Protein AF-A0A0H5D084-F1 (afdb_monomer)

Solvent-accessible surface area (backbone atoms only — not comparable to full-atom values): 7497 Å² total; per-residue (Å²): 103,51,79,48,79,57,91,57,29,40,35,40,29,53,76,90,44,95,58,78,42,80,43,45,32,54,46,39,65,46,41,45,52,40,86,90,77,17,35,34,39,40,34,30,62,87,69,52,74,47,77,44,84,36,60,82,88,35,58,63,60,23,48,53,49,34,53,44,21,56,71,16,57,73,48,74,48,79,46,80,49,89,98,45,36,40,37,40,38,34,15,35,39,61,101,50,91,50,72,46,77,45,78,39,65,32,93,90,57,53,84,85,40,66,70,55,42,53,54,50,53,51,51,53,50,50,52,28,57,77,70,74,99

Mean predicted aligned error: 4.24 Å

Secondary structure (DSSP, 8-state):
-EEEE-SSEEEEE-SS--S-EEEEGGGEEEEEEETTTTEEEEEETTS-EEEEE--SS-HHHHHHHHHHHHHTEEEEEEEEETTEEEEEEEEEPTTSS-EEEEEEE-TT--TT-HHHHHHHHHHHHHHHHHHT-

Sequence (133 aa):
MGLIATIRALYHRDTESALWERTGWEELEHARWSPQTGVLTLRHLSGRVVTRSLPPPGAGVAAIARDRAAAALVATVRVPIGTGAARIAVRRAPESDRLVWMVCLSPDLRAADPAVRALVDEAIRAIRVDLGI

Radius of gyration: 16.82 Å; Cα contacts (8 Å, |Δi|>4): 237; chains: 1; bounding box: 40×32×46 Å

Nearest PDB structures (foldseek):
  6qlz-assembly2_B  TM=6.202E-01  e=1.456E+00  Homo sapiens
  6qlz-assembly3_C  TM=5.422E-01  e=7.469E-01  Homo sapiens
  2r5v-assembly1_A  TM=3.866E-01  e=1.759E-01  Amycolatopsis orientalis
  3zgj-assembly2_B  TM=3.825E-01  e=1.489E-01  Streptomyces coelicolor A3(2)
  3zgj-assembly1_A  TM=3.905E-01  e=1.627E+00  Streptomyces coelicolor A3(2)

pLDDT: mean 92.44, std 5.02, range [72.81, 97.69]

Foldseek 3Di:
DDWDDDLFFIWDDAPVDPDIDTDGLQQFPAWDADQVQQKIWTQGPQRDIDIHRHHPPPVVVRVSSHVSNVVQWDDWDWADDPPWIKIWTWGAHRPDNDIDIDIDTDPPDDPPDPVVVVSVVVVVVVVCVVVVD

Structure (mmCIF, N/CA/C/O backbone):
data_AF-A0A0H5D084-F1
#
_entry.id   AF-A0A0H5D084-F1
#
loop_
_atom_site.group_PDB
_atom_site.id
_atom_site.type_symbol
_atom_site.label_atom_id
_atom_site.label_alt_id
_atom_site.label_comp_id
_atom_site.label_asym_id
_atom_site.label_entity_id
_atom_site.label_seq_id
_atom_site.pdbx_PDB_ins_code
_atom_site.Cartn_x
_atom_site.Cartn_y
_atom_site.Cartn_z
_atom_site.occupancy
_atom_site.B_iso_or_equiv
_atom_site.auth_seq_id
_atom_site.auth_comp_id
_atom_site.auth_asym_id
_atom_si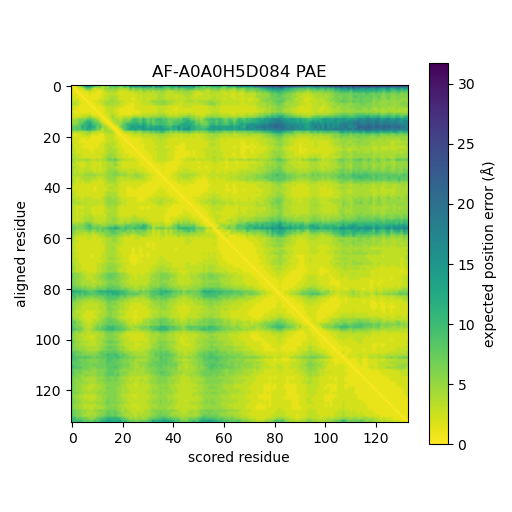te.auth_atom_id
_atom_site.pdbx_PDB_model_num
ATOM 1 N N . MET A 1 1 ? 20.870 5.540 -15.450 1.00 74.50 1 MET A N 1
ATOM 2 C CA . MET A 1 1 ? 19.843 4.988 -14.538 1.00 74.50 1 MET A CA 1
ATOM 3 C C . MET A 1 1 ? 19.982 3.466 -14.468 1.00 74.50 1 MET A C 1
ATOM 5 O O . MET A 1 1 ? 20.542 2.874 -15.383 1.00 74.50 1 MET A O 1
ATOM 9 N N . GLY A 1 2 ? 19.518 2.819 -13.400 1.00 83.44 2 GLY A N 1
ATOM 10 C CA . GLY A 1 2 ? 19.351 1.364 -13.333 1.00 83.44 2 GLY A CA 1
ATOM 11 C C . GLY A 1 2 ? 18.072 1.009 -12.579 1.00 83.44 2 GLY A C 1
ATOM 12 O O . GLY A 1 2 ? 17.754 1.658 -11.585 1.00 83.44 2 GLY A O 1
ATOM 13 N N . LEU A 1 3 ? 17.349 0.006 -13.073 1.00 90.31 3 LEU A N 1
ATOM 14 C CA . LEU A 1 3 ? 16.132 -0.539 -12.476 1.00 90.31 3 LEU A CA 1
ATOM 15 C C . LEU A 1 3 ? 16.224 -2.061 -12.503 1.00 90.31 3 LEU A C 1
ATOM 17 O O . LEU A 1 3 ? 16.484 -2.641 -13.554 1.00 90.31 3 LEU A O 1
ATOM 21 N N . ILE A 1 4 ? 16.025 -2.693 -11.352 1.00 92.06 4 ILE A N 1
ATOM 22 C CA . ILE A 1 4 ? 16.063 -4.147 -11.204 1.00 92.06 4 ILE A CA 1
ATOM 23 C C . ILE A 1 4 ? 14.864 -4.547 -10.349 1.00 92.06 4 ILE A C 1
ATOM 25 O O . ILE A 1 4 ? 14.822 -4.259 -9.154 1.00 92.06 4 ILE A O 1
ATOM 29 N N . ALA A 1 5 ? 13.879 -5.198 -10.964 1.00 92.00 5 ALA A N 1
ATOM 30 C CA . ALA A 1 5 ? 12.770 -5.806 -10.242 1.00 92.00 5 ALA A CA 1
ATOM 31 C C . ALA A 1 5 ? 13.143 -7.244 -9.873 1.00 92.00 5 ALA A C 1
ATOM 33 O O . ALA A 1 5 ? 13.506 -8.037 -10.740 1.00 92.00 5 ALA A O 1
ATOM 34 N N . THR A 1 6 ? 13.050 -7.584 -8.593 1.00 93.12 6 THR A N 1
ATOM 35 C CA . THR A 1 6 ? 13.272 -8.945 -8.097 1.00 93.12 6 THR A CA 1
ATOM 36 C C . THR A 1 6 ? 11.988 -9.504 -7.500 1.00 93.12 6 THR A C 1
ATOM 38 O O . THR A 1 6 ? 10.962 -8.832 -7.413 1.00 93.12 6 THR A O 1
ATOM 41 N N . ILE A 1 7 ? 12.028 -10.740 -7.016 1.00 89.38 7 ILE A N 1
ATOM 42 C CA . ILE A 1 7 ? 10.920 -11.277 -6.221 1.00 89.38 7 ILE A CA 1
ATOM 43 C C . ILE A 1 7 ? 10.735 -10.527 -4.886 1.00 89.38 7 ILE A C 1
ATOM 45 O O . ILE A 1 7 ? 9.633 -10.543 -4.348 1.00 89.38 7 ILE A O 1
ATOM 49 N N . ARG A 1 8 ? 11.761 -9.804 -4.401 1.00 91.62 8 ARG A N 1
ATOM 50 C CA . ARG A 1 8 ? 11.766 -9.100 -3.104 1.00 91.62 8 ARG A CA 1
ATOM 51 C C . ARG A 1 8 ? 11.449 -7.615 -3.173 1.00 91.62 8 ARG A C 1
ATOM 53 O O . ARG A 1 8 ? 10.920 -7.064 -2.216 1.00 91.62 8 ARG A O 1
ATOM 60 N N . ALA A 1 9 ? 11.899 -6.931 -4.215 1.00 95.50 9 ALA A N 1
ATOM 61 C CA . ALA A 1 9 ? 11.834 -5.476 -4.263 1.00 95.50 9 ALA A CA 1
ATOM 62 C C . ALA A 1 9 ? 12.116 -4.935 -5.662 1.00 95.50 9 ALA A C 1
ATOM 64 O O . ALA A 1 9 ? 12.692 -5.621 -6.513 1.00 95.50 9 ALA A O 1
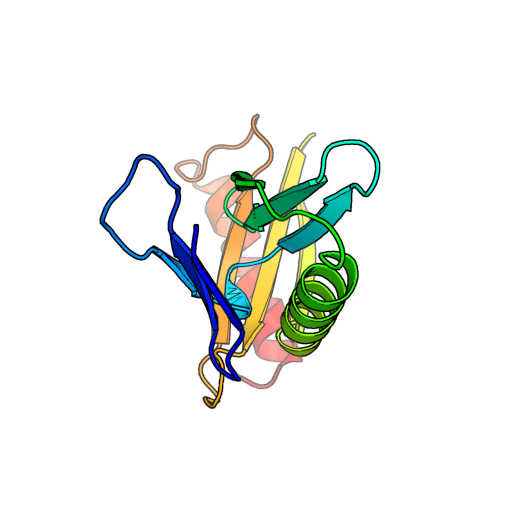ATOM 65 N N . LEU A 1 10 ? 11.787 -3.659 -5.848 1.00 94.94 10 LEU A N 1
ATOM 66 C CA . LEU A 1 10 ? 12.337 -2.843 -6.916 1.00 94.94 10 LEU A CA 1
ATOM 67 C C . LEU A 1 10 ? 13.581 -2.124 -6.405 1.00 94.94 10 LEU A C 1
ATOM 69 O O . LEU A 1 10 ? 13.500 -1.301 -5.494 1.00 94.94 10 LEU A O 1
ATOM 73 N N . TYR A 1 11 ? 14.719 -2.400 -7.026 1.00 94.44 11 TYR A N 1
ATOM 74 C CA . TYR A 1 11 ? 15.931 -1.618 -6.843 1.00 94.44 11 TYR A CA 1
ATOM 75 C C . TYR A 1 11 ? 16.007 -0.574 -7.941 1.00 94.44 11 TYR A C 1
ATOM 77 O O . TYR A 1 11 ? 15.872 -0.890 -9.125 1.00 94.44 11 TYR A O 1
ATOM 85 N N . HIS A 1 12 ? 16.219 0.674 -7.552 1.00 91.81 12 HIS A N 1
ATOM 86 C CA . HIS A 1 12 ? 16.290 1.784 -8.482 1.00 91.81 12 HIS A CA 1
ATOM 87 C C . HIS A 1 12 ? 17.389 2.755 -8.082 1.00 91.81 12 HIS A C 1
ATOM 89 O O . HIS A 1 12 ? 17.557 3.080 -6.909 1.00 91.81 12 HIS A O 1
ATOM 95 N N . ARG A 1 13 ? 18.107 3.265 -9.075 1.00 89.44 13 ARG A N 1
ATOM 96 C CA . ARG A 1 13 ? 19.069 4.356 -8.907 1.00 89.44 13 ARG A CA 1
ATOM 97 C C . ARG A 1 13 ? 18.732 5.479 -9.867 1.00 89.44 13 ARG A C 1
ATOM 99 O O . ARG A 1 13 ? 18.336 5.213 -11.006 1.00 89.44 13 ARG A O 1
ATOM 106 N N . ASP A 1 14 ? 18.902 6.708 -9.409 1.00 81.06 14 ASP A N 1
ATOM 107 C CA . ASP A 1 14 ? 18.825 7.869 -10.287 1.00 81.06 14 ASP A CA 1
ATOM 108 C C . ASP A 1 14 ? 20.081 7.964 -11.179 1.00 81.06 14 ASP A C 1
ATOM 110 O O . ASP A 1 14 ? 21.025 7.187 -11.035 1.00 81.06 14 ASP A O 1
ATOM 114 N N . THR A 1 15 ? 20.089 8.868 -12.152 1.00 72.81 15 THR A N 1
ATOM 115 C CA . THR A 1 15 ? 21.294 9.241 -12.905 1.00 72.81 15 THR A CA 1
ATOM 116 C C . THR A 1 15 ? 22.232 10.130 -12.102 1.00 72.81 15 THR A C 1
ATOM 118 O O . THR A 1 15 ? 23.439 10.031 -12.291 1.00 72.81 15 THR A O 1
ATOM 121 N N . GLU A 1 16 ? 21.694 10.959 -11.207 1.00 75.06 16 GLU A N 1
ATOM 122 C CA . GLU A 1 16 ? 22.477 11.911 -10.404 1.00 75.06 16 GLU A CA 1
ATOM 123 C C . GLU A 1 16 ? 22.997 11.296 -9.096 1.00 75.06 16 GLU A C 1
ATOM 125 O O . GLU A 1 16 ? 24.029 11.707 -8.573 1.00 75.06 16 GLU A O 1
ATOM 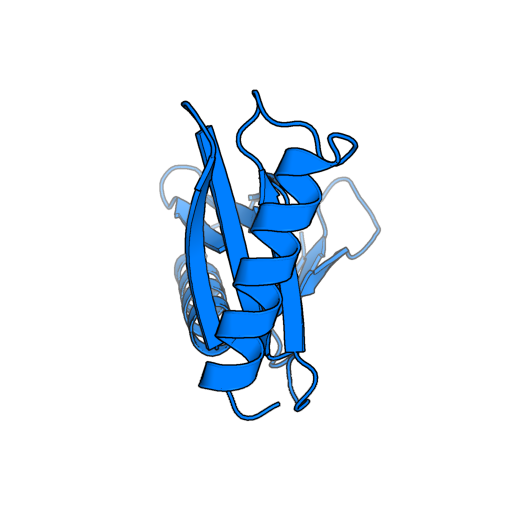130 N N . SER A 1 17 ? 22.311 10.270 -8.584 1.00 74.12 17 SER A N 1
ATOM 131 C CA . SER A 1 17 ? 22.715 9.544 -7.381 1.00 74.12 17 SER A CA 1
ATOM 132 C C . SER A 1 17 ? 23.483 8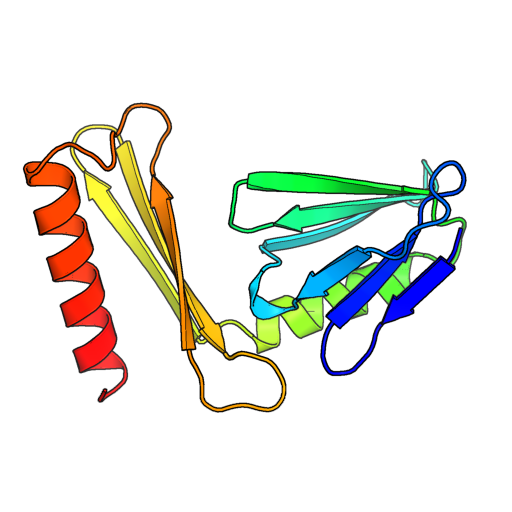.275 -7.740 1.00 74.12 17 SER A C 1
ATOM 134 O O . SER A 1 17 ? 22.984 7.411 -8.463 1.00 74.12 17 SER A O 1
ATOM 136 N N . ALA A 1 18 ? 24.678 8.115 -7.169 1.00 75.75 18 ALA A N 1
ATOM 137 C CA . ALA A 1 18 ? 25.446 6.875 -7.273 1.00 75.75 18 ALA A CA 1
ATOM 138 C C . ALA A 1 18 ? 24.865 5.730 -6.416 1.00 75.75 18 ALA A C 1
ATOM 140 O O . ALA A 1 18 ? 25.293 4.582 -6.554 1.00 75.75 18 ALA A O 1
ATOM 141 N N . LEU A 1 19 ? 23.902 6.019 -5.532 1.00 87.00 19 LEU A N 1
ATOM 142 C CA . LEU A 1 19 ? 23.364 5.053 -4.578 1.00 87.00 19 LEU A CA 1
ATOM 143 C C . LEU A 1 19 ? 22.122 4.345 -5.123 1.00 87.00 19 LEU A C 1
ATOM 145 O O . LEU A 1 19 ? 21.209 4.958 -5.679 1.00 87.00 19 LEU A O 1
ATOM 149 N N . TRP A 1 20 ? 22.082 3.029 -4.916 1.00 91.44 20 TRP A N 1
ATOM 150 C CA . TRP A 1 20 ? 20.884 2.229 -5.137 1.00 91.44 20 TRP A CA 1
ATOM 151 C C . TRP A 1 20 ? 19.918 2.389 -3.971 1.00 91.44 20 TRP A C 1
ATOM 153 O O . TRP A 1 20 ? 20.298 2.265 -2.809 1.00 91.44 20 TRP A O 1
ATOM 163 N N . GLU A 1 21 ? 18.650 2.586 -4.296 1.00 93.44 21 GLU A N 1
ATOM 164 C CA . GLU A 1 21 ? 17.555 2.571 -3.340 1.00 93.44 21 GLU A CA 1
ATOM 165 C C . GLU A 1 21 ? 16.700 1.321 -3.535 1.00 93.44 21 GLU A C 1
ATOM 167 O O . GLU A 1 21 ? 16.538 0.820 -4.652 1.00 93.44 21 GLU A O 1
ATOM 172 N N . ARG A 1 22 ? 16.138 0.829 -2.429 1.00 94.00 22 ARG A N 1
ATOM 173 C CA . ARG A 1 22 ? 15.210 -0.300 -2.400 1.00 94.00 22 ARG A CA 1
ATOM 174 C C . ARG A 1 22 ? 13.803 0.218 -2.123 1.00 94.00 22 ARG A C 1
ATOM 176 O O . ARG A 1 22 ? 13.601 0.935 -1.150 1.00 94.00 22 ARG A O 1
ATOM 183 N N . THR A 1 23 ? 12.848 -0.231 -2.927 1.00 95.12 23 THR A N 1
ATOM 184 C CA . THR A 1 23 ? 11.415 -0.145 -2.636 1.00 95.12 23 THR A CA 1
ATOM 185 C C . THR A 1 23 ? 10.868 -1.556 -2.467 1.00 95.12 23 THR A C 1
ATOM 187 O O . THR A 1 23 ? 10.833 -2.328 -3.430 1.00 95.12 23 THR A O 1
ATOM 190 N N . GLY A 1 24 ? 10.480 -1.911 -1.241 1.00 95.00 24 GLY A N 1
ATOM 191 C CA . GLY A 1 24 ? 9.812 -3.182 -0.961 1.00 95.00 24 GLY A CA 1
ATOM 192 C C . GLY A 1 24 ? 8.424 -3.236 -1.601 1.00 95.00 24 GLY A C 1
ATOM 193 O O . GLY A 1 24 ? 7.732 -2.221 -1.694 1.00 95.00 24 GLY A O 1
ATOM 194 N N . TRP A 1 25 ? 7.988 -4.418 -2.036 1.00 95.25 25 TRP A N 1
ATOM 195 C CA . TRP A 1 25 ? 6.633 -4.598 -2.576 1.00 95.25 25 TRP A CA 1
ATOM 196 C C . TRP A 1 25 ? 5.553 -4.320 -1.524 1.00 95.25 25 TRP A C 1
ATOM 198 O O . TRP A 1 25 ? 4.497 -3.778 -1.835 1.00 95.25 25 TRP A O 1
ATOM 208 N N . GLU A 1 26 ? 5.870 -4.624 -0.270 1.00 94.75 26 GLU A N 1
ATOM 209 C CA . GLU A 1 26 ? 5.098 -4.362 0.938 1.00 94.75 26 GLU A CA 1
ATOM 210 C C . GLU A 1 26 ? 4.989 -2.870 1.297 1.00 94.75 26 GLU A C 1
ATOM 212 O O . GLU A 1 26 ? 4.111 -2.479 2.060 1.00 94.75 26 GLU A O 1
ATOM 217 N N . GLU A 1 27 ? 5.856 -2.022 0.743 1.00 94.88 27 GLU A N 1
ATOM 218 C CA . GLU A 1 27 ? 5.885 -0.577 1.003 1.00 94.88 27 GLU A CA 1
ATOM 219 C C . GLU A 1 27 ? 5.139 0.218 -0.074 1.00 94.88 27 GLU A C 1
ATOM 221 O O . GLU A 1 27 ? 4.797 1.387 0.129 1.00 94.88 27 GLU A O 1
ATOM 226 N N . LEU A 1 28 ? 4.913 -0.401 -1.234 1.00 94.56 28 LEU A N 1
ATOM 227 C CA . LEU A 1 28 ? 4.397 0.247 -2.426 1.00 94.56 28 LEU A CA 1
ATOM 228 C C . LEU A 1 28 ? 2.863 0.257 -2.420 1.00 94.56 28 LEU A C 1
ATOM 230 O O . LEU A 1 28 ? 2.202 -0.772 -2.294 1.00 94.56 28 LEU A O 1
ATOM 234 N N . GLU A 1 29 ? 2.281 1.439 -2.590 1.00 91.75 29 GLU A N 1
ATOM 235 C CA . GLU A 1 29 ? 0.842 1.602 -2.776 1.00 91.75 29 GLU A CA 1
ATOM 236 C C . GLU A 1 29 ? 0.462 1.405 -4.246 1.00 91.75 29 GLU A C 1
ATOM 238 O O . GLU A 1 29 ? -0.481 0.680 -4.559 1.00 91.75 29 GLU A O 1
ATOM 243 N N . HIS A 1 30 ? 1.196 2.052 -5.156 1.00 91.00 30 HIS A N 1
ATOM 244 C CA . HIS A 1 30 ? 0.957 1.948 -6.591 1.00 91.00 30 HIS A CA 1
ATOM 245 C C . HIS A 1 30 ? 2.199 2.323 -7.408 1.00 91.00 30 HIS A C 1
ATOM 247 O O . HIS A 1 30 ? 3.014 3.141 -6.980 1.00 91.00 30 HIS A O 1
ATOM 253 N N . ALA A 1 31 ? 2.302 1.780 -8.624 1.00 94.62 31 ALA A N 1
ATOM 254 C CA . ALA A 1 31 ? 3.303 2.162 -9.615 1.00 94.62 31 ALA A CA 1
ATOM 255 C C . ALA A 1 31 ? 2.645 2.526 -10.947 1.00 94.62 31 ALA A C 1
ATOM 257 O O . ALA A 1 31 ? 1.792 1.798 -11.450 1.00 94.62 31 ALA A O 1
ATOM 258 N N . ARG A 1 32 ? 3.083 3.628 -11.552 1.00 94.75 32 ARG A N 1
ATOM 259 C CA . ARG A 1 32 ? 2.596 4.091 -12.853 1.00 94.75 32 ARG A CA 1
ATOM 260 C C . ARG A 1 32 ? 3.767 4.477 -13.734 1.00 94.75 32 ARG A C 1
ATOM 262 O O . ARG A 1 32 ? 4.673 5.153 -13.273 1.00 94.75 32 ARG A O 1
ATOM 269 N N . TRP A 1 33 ? 3.719 4.107 -15.006 1.00 95.56 33 TRP A N 1
ATOM 270 C CA . TRP A 1 33 ? 4.654 4.608 -16.006 1.00 95.56 33 TRP A CA 1
ATOM 271 C C . TRP A 1 33 ? 3.908 5.415 -17.067 1.00 95.56 33 TRP A C 1
ATOM 273 O O . TRP A 1 33 ? 2.822 5.013 -17.491 1.00 95.56 33 TRP A O 1
ATOM 283 N N . SER A 1 34 ? 4.464 6.558 -17.468 1.00 94.19 34 SER A N 1
ATOM 284 C CA . SER A 1 34 ? 3.922 7.382 -18.551 1.00 94.19 34 SER A CA 1
ATOM 285 C C . SER A 1 34 ? 4.761 7.207 -19.819 1.00 94.19 34 SER A C 1
ATOM 287 O O . SER A 1 34 ? 5.946 7.539 -19.797 1.00 94.19 34 SER A O 1
ATOM 289 N N . PRO A 1 35 ? 4.164 6.751 -20.936 1.00 91.19 35 PRO A N 1
ATOM 290 C CA . PRO A 1 35 ? 4.866 6.692 -22.215 1.00 91.19 35 PRO A CA 1
ATOM 291 C C . PRO A 1 35 ? 5.222 8.072 -22.766 1.00 91.19 35 PRO A C 1
ATOM 293 O O . PRO A 1 35 ? 6.224 8.198 -23.457 1.00 91.19 35 PRO A O 1
ATOM 296 N N . GLN A 1 36 ? 4.429 9.100 -22.450 1.00 91.75 36 GLN A N 1
ATOM 297 C CA . GLN A 1 36 ? 4.647 10.463 -22.935 1.00 91.75 36 GLN A CA 1
ATOM 298 C C . GLN A 1 36 ? 5.898 11.095 -22.325 1.00 91.75 36 GLN A C 1
ATOM 300 O O . GLN A 1 36 ? 6.638 11.780 -23.019 1.00 91.75 36 GLN A O 1
ATOM 305 N N . THR A 1 37 ? 6.127 10.877 -21.028 1.00 91.56 37 THR A N 1
ATOM 306 C CA . THR A 1 37 ? 7.264 11.476 -20.315 1.00 91.56 37 THR A CA 1
ATOM 307 C C . THR A 1 37 ? 8.420 10.507 -20.105 1.00 91.56 37 THR A C 1
ATOM 309 O O . THR A 1 37 ? 9.502 10.933 -19.716 1.00 91.56 37 THR A O 1
ATOM 312 N N . GLY A 1 38 ? 8.208 9.204 -20.318 1.00 91.56 38 GLY A N 1
ATOM 313 C CA . GLY A 1 38 ? 9.187 8.179 -19.968 1.00 91.56 38 GLY A CA 1
ATOM 314 C C . GLY A 1 38 ? 9.469 8.145 -18.466 1.00 91.56 38 GLY A C 1
ATOM 315 O O . GLY A 1 38 ? 10.591 7.869 -18.065 1.00 91.56 38 GLY A O 1
ATOM 316 N N . VAL A 1 39 ? 8.492 8.462 -17.610 1.00 93.19 39 VAL A N 1
ATOM 317 C CA . VAL A 1 39 ? 8.684 8.506 -16.150 1.00 93.19 39 VAL A CA 1
ATOM 318 C C . VAL A 1 39 ? 7.918 7.380 -15.471 1.00 93.19 39 VAL A C 1
ATOM 320 O O . VAL A 1 39 ? 6.713 7.224 -15.666 1.00 93.19 39 VAL A O 1
ATOM 323 N N . LEU A 1 40 ? 8.625 6.618 -14.635 1.00 94.31 40 LEU A N 1
ATOM 324 C CA . LEU A 1 40 ? 8.066 5.703 -13.647 1.00 94.31 40 LEU A CA 1
ATOM 325 C C . LEU A 1 40 ? 7.842 6.456 -12.331 1.00 94.31 40 LEU A C 1
ATOM 327 O O . LEU A 1 40 ? 8.778 7.006 -11.759 1.00 94.31 40 LEU A O 1
ATOM 331 N N . THR A 1 41 ? 6.617 6.442 -11.830 1.00 95.69 41 THR A N 1
ATOM 332 C CA . THR A 1 41 ? 6.218 6.974 -10.529 1.00 95.69 41 THR A CA 1
ATOM 333 C C . THR A 1 41 ? 5.872 5.820 -9.598 1.00 95.69 41 THR A C 1
ATOM 335 O O . THR A 1 41 ? 4.998 5.010 -9.906 1.00 95.69 41 THR A O 1
ATOM 338 N N . LEU A 1 42 ? 6.535 5.770 -8.449 1.00 95.56 42 LEU A N 1
ATOM 339 C CA . LEU A 1 42 ? 6.290 4.840 -7.355 1.00 95.56 42 LEU A CA 1
ATOM 340 C C . LEU A 1 42 ? 5.696 5.634 -6.193 1.00 95.56 42 LEU A C 1
ATOM 342 O O . LEU A 1 42 ? 6.327 6.563 -5.689 1.00 95.56 42 LEU A O 1
ATOM 346 N N . ARG A 1 43 ? 4.479 5.293 -5.772 1.00 95.31 43 ARG A N 1
ATOM 347 C CA . ARG A 1 43 ? 3.850 5.877 -4.586 1.00 95.31 43 ARG A CA 1
ATOM 348 C C . ARG A 1 43 ? 3.913 4.867 -3.456 1.00 95.31 43 ARG A C 1
ATOM 350 O O . ARG A 1 43 ? 3.373 3.773 -3.592 1.00 95.31 43 ARG A O 1
ATOM 357 N N . HIS A 1 44 ? 4.574 5.225 -2.365 1.00 93.94 44 HIS A N 1
ATOM 358 C CA . HIS A 1 44 ? 4.650 4.410 -1.161 1.00 93.94 44 HIS A CA 1
ATOM 359 C C . HIS A 1 44 ? 3.420 4.639 -0.287 1.00 93.94 44 HIS A C 1
ATOM 361 O O . HIS A 1 44 ? 2.847 5.728 -0.269 1.00 93.94 44 HIS A O 1
ATOM 367 N N . LEU A 1 45 ? 3.080 3.637 0.515 1.00 90.44 45 LEU A N 1
ATOM 368 C CA . LEU A 1 45 ? 2.012 3.719 1.509 1.00 90.44 45 LEU A CA 1
ATOM 369 C C . LEU A 1 45 ? 2.273 4.821 2.557 1.00 90.44 45 LEU A C 1
ATOM 371 O O . LEU A 1 45 ? 1.331 5.404 3.082 1.00 90.44 45 LEU A O 1
ATOM 375 N N . SER A 1 46 ? 3.537 5.182 2.803 1.00 87.12 46 SER A N 1
ATOM 376 C CA . SER A 1 46 ? 3.911 6.303 3.679 1.00 87.12 46 SER A CA 1
ATOM 377 C C . SER A 1 46 ? 3.569 7.684 3.106 1.00 87.12 46 SER A C 1
ATOM 379 O O . SER A 1 46 ? 3.778 8.693 3.772 1.00 87.12 46 SER A O 1
ATOM 381 N N . GLY A 1 47 ? 3.092 7.752 1.859 1.00 88.25 47 GLY A N 1
ATOM 382 C CA . GLY A 1 47 ? 2.874 8.992 1.117 1.00 88.25 47 GLY A CA 1
ATOM 383 C C . GLY A 1 47 ? 4.108 9.478 0.353 1.00 88.25 47 GLY A C 1
ATOM 384 O O . GLY A 1 47 ? 3.994 10.388 -0.466 1.00 88.25 47 GLY A O 1
ATOM 385 N N . ARG A 1 48 ? 5.282 8.858 0.554 1.00 91.56 48 ARG A N 1
ATOM 386 C CA . ARG A 1 48 ? 6.486 9.159 -0.232 1.00 91.56 48 ARG A CA 1
ATOM 387 C C . ARG A 1 48 ? 6.242 8.844 -1.710 1.00 91.56 48 ARG A C 1
ATOM 389 O O . ARG A 1 48 ? 5.786 7.754 -2.051 1.00 91.56 48 ARG A O 1
ATOM 396 N N . VAL A 1 49 ? 6.607 9.774 -2.588 1.00 94.12 49 VAL A N 1
ATOM 397 C CA . VAL A 1 49 ? 6.574 9.582 -4.043 1.00 94.12 49 VAL A CA 1
ATOM 398 C C . VAL A 1 49 ? 7.998 9.581 -4.579 1.00 94.12 49 VAL A C 1
ATOM 400 O O . VAL A 1 49 ? 8.790 10.463 -4.258 1.00 94.12 49 VAL A O 1
ATOM 403 N N . VAL A 1 50 ? 8.317 8.584 -5.397 1.00 93.19 50 VAL A N 1
ATOM 404 C CA . VAL A 1 50 ? 9.611 8.439 -6.063 1.00 93.19 50 VAL A CA 1
ATOM 405 C C . VAL A 1 50 ? 9.383 8.415 -7.569 1.00 93.19 50 VAL A C 1
ATOM 407 O O . VAL A 1 50 ? 8.579 7.632 -8.069 1.00 93.19 50 VAL A O 1
ATOM 410 N N . THR A 1 51 ? 10.094 9.263 -8.308 1.00 92.69 51 THR A N 1
ATOM 411 C CA . THR A 1 51 ? 10.023 9.326 -9.774 1.00 92.69 51 THR A CA 1
ATOM 412 C C . THR A 1 51 ? 11.357 8.953 -10.400 1.00 92.69 51 THR A C 1
ATOM 414 O O . THR A 1 51 ? 12.401 9.429 -9.960 1.00 92.69 51 THR A O 1
ATOM 417 N N . ARG A 1 52 ? 11.348 8.105 -11.428 1.00 91.56 52 ARG A N 1
ATOM 418 C CA . ARG A 1 52 ? 12.554 7.649 -12.133 1.00 91.56 52 ARG A CA 1
ATOM 419 C C . ARG A 1 52 ? 12.349 7.736 -13.642 1.00 91.56 52 ARG A C 1
ATOM 421 O O . ARG A 1 52 ? 11.308 7.318 -14.143 1.00 91.56 52 ARG A O 1
ATOM 428 N N . SER A 1 53 ? 13.336 8.281 -14.351 1.00 89.62 53 SER A N 1
ATOM 429 C CA . SER A 1 53 ? 13.310 8.410 -15.813 1.00 89.62 53 SER A CA 1
ATOM 430 C C . SER A 1 53 ? 13.559 7.058 -16.478 1.00 89.62 53 SER A C 1
ATOM 432 O O . SER A 1 53 ? 14.698 6.633 -16.611 1.00 89.62 53 SER A O 1
ATOM 434 N N . LEU A 1 54 ? 12.501 6.366 -16.886 1.00 88.62 54 LEU A N 1
ATOM 435 C CA . LEU A 1 54 ? 12.530 5.067 -17.547 1.00 88.62 54 LEU A CA 1
ATOM 436 C C . LEU A 1 54 ? 12.056 5.212 -19.005 1.00 88.62 54 LEU A C 1
ATOM 438 O O . LEU A 1 54 ? 10.847 5.199 -19.250 1.00 88.62 54 LEU A O 1
ATOM 442 N N . PRO A 1 55 ? 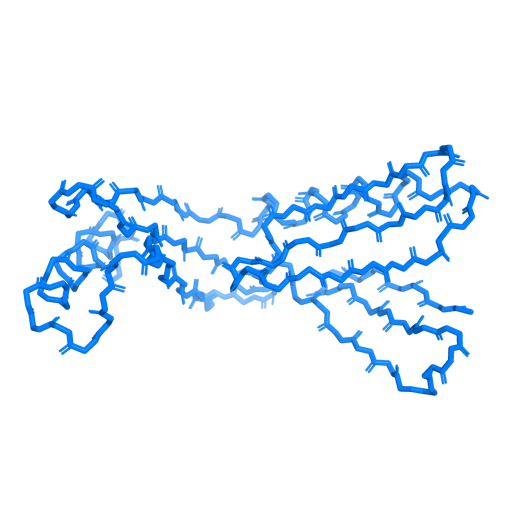12.973 5.328 -19.983 1.00 85.12 55 PRO A N 1
ATOM 443 C CA . PRO A 1 55 ? 12.609 5.365 -21.395 1.00 85.12 55 PRO A CA 1
ATOM 444 C C . PRO A 1 55 ? 11.827 4.111 -21.821 1.00 85.12 55 PRO A C 1
ATOM 446 O O . PRO A 1 55 ? 11.954 3.057 -21.188 1.00 85.12 55 PRO A O 1
ATOM 449 N N . PRO A 1 56 ? 11.021 4.187 -22.893 1.00 82.00 56 PRO A N 1
ATOM 450 C CA . PRO A 1 56 ? 10.367 3.013 -23.454 1.00 82.00 56 PRO A CA 1
ATOM 451 C C . PRO A 1 56 ? 11.375 1.890 -23.781 1.00 82.00 56 PRO A C 1
ATOM 453 O O . PRO A 1 56 ? 12.449 2.191 -24.305 1.00 82.00 56 PRO A O 1
ATOM 456 N N . PRO A 1 57 ? 11.038 0.610 -23.523 1.00 79.12 57 PRO A N 1
ATOM 457 C CA . PRO A 1 57 ? 9.763 0.108 -22.997 1.00 79.12 57 PRO A CA 1
ATOM 458 C C . PRO A 1 57 ? 9.723 0.036 -21.452 1.00 79.12 57 PRO A C 1
ATOM 460 O O . PRO A 1 57 ? 10.180 -0.929 -20.845 1.00 79.12 57 PRO A O 1
ATOM 463 N N . GLY A 1 58 ? 9.101 1.025 -20.792 1.00 80.38 58 GLY A N 1
ATOM 464 C CA . GLY A 1 58 ? 9.003 1.082 -19.324 1.00 80.38 58 GLY A CA 1
ATOM 465 C C . GLY A 1 58 ? 7.728 0.484 -18.714 1.00 80.38 58 GLY A C 1
ATOM 466 O O . GLY A 1 58 ? 7.666 0.236 -17.508 1.00 80.38 58 GLY A O 1
ATOM 467 N N . ALA A 1 59 ? 6.711 0.214 -19.538 1.00 84.69 59 ALA A N 1
ATOM 468 C CA . ALA A 1 59 ? 5.402 -0.260 -19.083 1.00 84.69 59 ALA A CA 1
ATOM 469 C C . ALA A 1 59 ? 5.465 -1.603 -18.330 1.00 84.69 59 ALA A C 1
ATOM 471 O O . ALA A 1 59 ? 4.737 -1.790 -17.355 1.00 84.69 59 ALA A O 1
ATOM 472 N N . GLY A 1 60 ? 6.359 -2.510 -18.741 1.00 90.50 60 GLY A N 1
ATOM 473 C CA . GLY A 1 60 ? 6.526 -3.821 -18.106 1.00 90.50 60 GLY A CA 1
ATOM 474 C C . GLY A 1 60 ? 6.977 -3.723 -16.647 1.00 90.50 60 GLY A C 1
ATOM 475 O O . GLY A 1 60 ? 6.442 -4.419 -15.790 1.00 90.50 60 GLY A O 1
ATOM 476 N N . VAL A 1 61 ? 7.886 -2.795 -16.329 1.00 90.56 61 VAL A N 1
ATOM 477 C CA . VAL A 1 61 ? 8.350 -2.578 -14.946 1.00 90.56 61 VAL A CA 1
ATOM 478 C C . VAL A 1 61 ? 7.210 -2.072 -14.065 1.00 90.56 61 VAL A C 1
ATOM 480 O O . VAL A 1 61 ? 7.033 -2.560 -12.951 1.00 90.56 61 VAL A O 1
ATOM 483 N N . ALA A 1 62 ? 6.400 -1.134 -14.564 1.00 91.81 62 ALA A N 1
ATOM 484 C CA . ALA A 1 62 ? 5.233 -0.655 -13.827 1.00 91.81 62 ALA A CA 1
ATOM 485 C C . ALA A 1 62 ? 4.167 -1.745 -13.648 1.00 91.81 62 ALA A C 1
ATOM 487 O O . ALA A 1 62 ? 3.529 -1.789 -12.601 1.00 91.81 62 ALA A O 1
ATOM 488 N N . ALA A 1 63 ? 3.971 -2.622 -14.637 1.00 92.69 63 ALA A N 1
ATOM 489 C CA . ALA A 1 63 ? 3.082 -3.775 -14.505 1.00 92.69 63 ALA A CA 1
ATOM 490 C C . ALA A 1 63 ? 3.573 -4.730 -13.409 1.00 92.69 63 ALA A C 1
ATOM 492 O O . ALA A 1 63 ? 2.838 -4.974 -12.461 1.00 92.69 63 ALA A O 1
ATOM 493 N N . ILE A 1 64 ? 4.847 -5.135 -13.451 1.00 93.88 64 ILE A N 1
ATOM 494 C CA . ILE A 1 64 ? 5.453 -5.992 -12.422 1.00 93.88 64 ILE A CA 1
ATOM 495 C C . ILE A 1 64 ? 5.321 -5.360 -11.034 1.00 93.88 64 ILE A C 1
ATOM 497 O O . ILE A 1 64 ? 4.916 -6.029 -10.089 1.00 93.88 64 ILE A O 1
ATOM 501 N N . ALA A 1 65 ? 5.636 -4.071 -10.896 1.00 93.81 65 ALA A N 1
ATOM 502 C CA . ALA A 1 65 ? 5.542 -3.382 -9.614 1.00 93.81 65 ALA A CA 1
ATOM 503 C C . ALA A 1 65 ? 4.097 -3.332 -9.085 1.00 93.81 65 ALA A C 1
ATOM 505 O O . ALA A 1 65 ? 3.883 -3.549 -7.893 1.00 93.81 65 ALA A O 1
ATOM 506 N N . ARG A 1 66 ? 3.101 -3.098 -9.953 1.00 93.25 66 ARG A N 1
ATOM 507 C CA . ARG A 1 66 ? 1.678 -3.155 -9.574 1.00 93.25 66 ARG A CA 1
ATOM 508 C C . ARG A 1 66 ? 1.261 -4.558 -9.151 1.00 93.25 66 ARG A C 1
ATOM 510 O O . ARG A 1 66 ? 0.644 -4.696 -8.099 1.00 93.25 66 ARG A O 1
ATOM 517 N N . ASP A 1 67 ? 1.627 -5.572 -9.925 1.00 94.38 67 ASP A N 1
ATOM 518 C CA . ASP A 1 67 ? 1.253 -6.962 -9.656 1.00 94.38 67 ASP A CA 1
ATOM 519 C C . ASP A 1 67 ? 1.874 -7.447 -8.342 1.00 94.38 67 ASP A C 1
ATOM 521 O O . ASP A 1 67 ? 1.200 -8.056 -7.514 1.00 94.38 67 ASP A O 1
ATOM 525 N N . ARG A 1 68 ? 3.146 -7.111 -8.093 1.00 94.88 68 ARG A N 1
ATOM 526 C CA . ARG A 1 68 ? 3.837 -7.458 -6.845 1.00 94.88 68 ARG A CA 1
ATOM 527 C C . ARG A 1 68 ? 3.292 -6.696 -5.641 1.00 94.88 68 ARG A C 1
ATOM 529 O O . ARG A 1 68 ? 3.112 -7.306 -4.591 1.00 94.88 68 ARG A O 1
ATOM 536 N N . ALA A 1 69 ? 2.973 -5.408 -5.783 1.00 93.12 69 ALA A N 1
ATOM 537 C CA . ALA A 1 69 ? 2.312 -4.651 -4.720 1.00 93.12 69 ALA A CA 1
ATOM 538 C C . ALA A 1 69 ? 0.932 -5.238 -4.389 1.00 93.12 69 ALA A C 1
ATOM 540 O O . ALA A 1 69 ? 0.590 -5.387 -3.217 1.00 93.12 69 ALA A O 1
ATOM 541 N N . ALA A 1 70 ? 0.147 -5.613 -5.403 1.00 93.00 70 ALA A N 1
ATOM 542 C CA . ALA A 1 70 ? -1.146 -6.263 -5.212 1.00 93.00 70 ALA A CA 1
ATOM 543 C C . ALA A 1 70 ? -0.999 -7.624 -4.517 1.00 93.00 70 ALA A C 1
ATOM 545 O O . ALA A 1 70 ? -1.699 -7.878 -3.543 1.00 93.00 70 ALA A O 1
ATOM 546 N N . ALA A 1 71 ? -0.041 -8.451 -4.942 1.00 92.88 71 ALA A N 1
ATOM 547 C CA . ALA A 1 71 ? 0.240 -9.749 -4.325 1.00 92.88 71 ALA A CA 1
ATOM 548 C C . ALA A 1 71 ? 0.701 -9.641 -2.861 1.00 92.88 71 ALA A C 1
ATOM 550 O O . ALA A 1 71 ? 0.487 -10.561 -2.077 1.00 92.88 71 ALA A O 1
ATOM 551 N N . ALA A 1 72 ?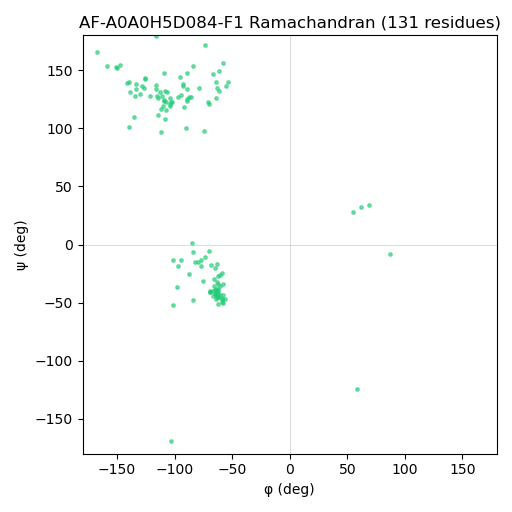 1.319 -8.522 -2.476 1.00 94.31 72 ALA A N 1
ATOM 552 C CA . ALA A 1 72 ? 1.685 -8.261 -1.090 1.00 94.31 72 ALA A CA 1
ATOM 553 C C . ALA A 1 72 ? 0.489 -7.831 -0.221 1.00 94.31 72 ALA A C 1
ATOM 555 O O . ALA A 1 72 ? 0.636 -7.786 0.995 1.00 94.31 72 ALA A O 1
ATOM 556 N N . LEU A 1 73 ? -0.674 -7.473 -0.786 1.00 94.19 73 LEU A N 1
ATOM 557 C CA . LEU A 1 73 ? -1.842 -7.043 -0.009 1.00 94.19 73 LEU A CA 1
ATOM 558 C C . LEU A 1 73 ? -2.469 -8.213 0.750 1.00 94.19 73 LEU A C 1
ATOM 560 O O . LEU A 1 73 ? -2.909 -9.181 0.143 1.00 94.19 73 LEU A O 1
ATOM 564 N N . VAL A 1 74 ? -2.566 -8.081 2.073 1.00 96.31 74 VAL A N 1
ATOM 565 C CA . VAL A 1 74 ? -3.306 -9.021 2.925 1.00 96.31 74 VAL A CA 1
ATOM 566 C C . VAL A 1 74 ? -4.658 -8.432 3.300 1.00 96.31 74 VAL A C 1
ATOM 568 O O . VAL A 1 74 ? -5.688 -9.055 3.080 1.00 96.31 74 VAL A O 1
ATOM 571 N N . ALA A 1 75 ? -4.662 -7.205 3.819 1.00 95.31 75 ALA A N 1
ATOM 572 C CA . ALA A 1 75 ? -5.883 -6.500 4.180 1.00 95.31 75 ALA A CA 1
ATOM 573 C C . ALA A 1 75 ? -5.692 -4.990 4.043 1.00 95.31 75 ALA A C 1
ATOM 575 O O . ALA A 1 75 ? -4.590 -4.460 4.209 1.00 95.31 75 ALA A O 1
ATOM 576 N N . THR A 1 76 ? -6.778 -4.271 3.780 1.00 94.50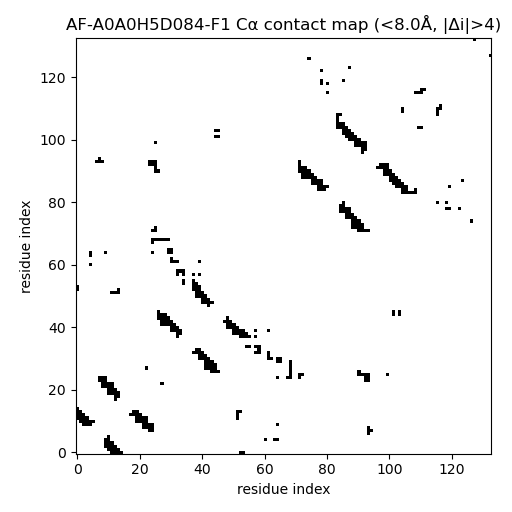 76 THR A N 1
ATOM 577 C CA . THR A 1 76 ? -6.813 -2.824 3.970 1.00 94.50 76 THR A CA 1
ATOM 578 C C . THR A 1 76 ? -8.142 -2.416 4.575 1.00 94.50 76 THR A C 1
ATOM 580 O O . THR A 1 76 ? -9.197 -2.831 4.108 1.00 94.50 76 THR A O 1
ATOM 583 N N . VAL A 1 77 ? -8.082 -1.608 5.628 1.00 96.00 77 VAL A N 1
ATOM 584 C CA . VAL A 1 77 ? -9.256 -1.143 6.364 1.00 96.00 77 VAL A CA 1
ATOM 585 C C . VAL A 1 77 ? -9.200 0.369 6.470 1.00 96.00 77 VAL A C 1
ATOM 587 O O . VAL A 1 77 ? -8.154 0.958 6.748 1.00 96.00 77 VAL A O 1
ATOM 590 N N . ARG A 1 78 ? -10.344 1.009 6.238 1.00 96.31 78 ARG A N 1
ATOM 591 C CA . ARG A 1 78 ? -10.547 2.431 6.495 1.00 96.31 78 ARG A CA 1
ATOM 592 C C . ARG A 1 78 ? -11.338 2.572 7.790 1.00 96.31 78 ARG A C 1
ATOM 594 O O . ARG A 1 78 ? -12.452 2.073 7.872 1.00 96.31 78 ARG A O 1
ATOM 601 N N . VAL A 1 79 ? -10.779 3.293 8.751 1.00 96.69 79 VAL A N 1
ATOM 602 C CA . VAL A 1 79 ? -11.389 3.596 10.047 1.00 96.69 79 VAL A CA 1
ATOM 603 C C . VAL A 1 79 ? -11.775 5.076 10.052 1.00 96.69 79 VAL A C 1
ATOM 605 O O . VAL A 1 79 ? -10.879 5.924 10.054 1.00 96.69 79 VAL A O 1
ATOM 608 N N . PRO A 1 80 ? -13.069 5.426 9.986 1.00 96.19 80 PRO A N 1
ATOM 609 C CA . PRO A 1 80 ? -13.517 6.810 10.127 1.00 96.19 80 PRO A CA 1
ATOM 610 C C . PRO A 1 80 ? -13.181 7.358 11.521 1.00 96.19 80 PRO A C 1
ATOM 612 O O . PRO A 1 80 ? -13.407 6.675 12.517 1.00 96.19 80 PRO A O 1
ATOM 615 N N . ILE A 1 81 ? -12.647 8.580 11.597 1.00 95.25 81 ILE A N 1
ATOM 616 C CA . ILE A 1 81 ? -12.302 9.256 12.857 1.00 95.25 81 ILE A CA 1
ATOM 617 C C . ILE A 1 81 ? -12.692 10.730 12.721 1.00 95.25 81 ILE A C 1
ATOM 619 O O . ILE A 1 81 ? -11.988 11.506 12.074 1.00 95.25 81 ILE A O 1
ATOM 623 N N . GLY A 1 82 ? -13.833 11.115 13.300 1.00 91.19 82 GLY A N 1
ATOM 624 C CA . GLY A 1 82 ? -14.396 12.455 13.110 1.00 91.19 82 GLY A CA 1
ATOM 625 C C . GLY A 1 82 ? -14.659 12.755 11.629 1.00 91.19 82 GLY A C 1
ATOM 626 O O . GLY A 1 82 ? -15.346 11.998 10.947 1.00 91.19 82 GLY A O 1
ATOM 627 N N . THR A 1 83 ? -14.085 13.852 11.132 1.00 91.69 83 THR A N 1
ATOM 628 C CA . THR A 1 83 ? -14.123 14.257 9.713 1.00 91.69 83 THR A CA 1
ATOM 629 C C . THR A 1 83 ? -13.076 13.558 8.843 1.00 91.69 83 THR A C 1
ATOM 631 O O . THR A 1 83 ? -13.175 13.590 7.616 1.00 91.69 83 THR A O 1
ATOM 634 N N . GLY A 1 84 ? -12.075 12.935 9.465 1.00 94.56 84 GLY A N 1
ATOM 635 C CA . GLY A 1 84 ? -10.975 12.250 8.805 1.00 94.56 84 GLY A CA 1
ATOM 636 C C . GLY A 1 84 ? -11.126 10.729 8.820 1.00 94.56 84 GLY A C 1
ATOM 637 O O . GLY A 1 84 ? -12.164 10.152 9.155 1.00 94.56 84 GLY A O 1
ATOM 638 N N . ALA A 1 85 ? -10.054 10.044 8.438 1.00 95.81 85 ALA A N 1
ATOM 639 C CA . ALA A 1 85 ? -9.940 8.598 8.581 1.00 95.81 85 ALA A CA 1
ATOM 640 C C . ALA A 1 85 ? -8.488 8.154 8.778 1.00 95.81 85 ALA A C 1
ATOM 642 O O . ALA A 1 85 ? -7.557 8.773 8.252 1.00 95.81 85 ALA A O 1
ATOM 643 N N . ALA A 1 86 ? -8.316 7.027 9.462 1.00 95.94 86 ALA A N 1
ATOM 644 C CA . ALA A 1 86 ? -7.109 6.221 9.384 1.00 95.94 86 ALA A CA 1
ATOM 645 C C . ALA A 1 86 ? -7.283 5.149 8.300 1.00 95.94 86 ALA A C 1
ATOM 647 O O . ALA A 1 86 ? -8.337 4.523 8.183 1.00 95.94 86 ALA A O 1
ATOM 648 N N . ARG A 1 87 ? -6.248 4.917 7.497 1.00 95.31 87 ARG A N 1
ATOM 649 C CA . ARG A 1 87 ? -6.150 3.751 6.619 1.00 95.31 87 ARG A CA 1
ATOM 650 C C . ARG A 1 87 ? -5.106 2.815 7.194 1.00 95.31 87 ARG A C 1
ATOM 652 O O . ARG A 1 87 ? -3.954 3.208 7.344 1.00 95.31 87 ARG A O 1
ATOM 659 N N . ILE A 1 88 ? -5.510 1.588 7.474 1.00 96.19 88 ILE A N 1
ATOM 660 C CA . ILE A 1 88 ? -4.630 0.521 7.927 1.00 96.19 88 ILE A CA 1
ATOM 661 C C . ILE A 1 88 ? -4.401 -0.395 6.729 1.00 96.19 88 ILE A C 1
ATOM 663 O O . ILE A 1 88 ? -5.354 -0.876 6.116 1.00 96.19 88 ILE A O 1
ATOM 667 N N . ALA A 1 89 ? -3.146 -0.593 6.351 1.00 95.62 89 ALA A N 1
ATOM 668 C CA . ALA A 1 89 ? -2.745 -1.538 5.321 1.00 95.62 89 ALA A CA 1
ATOM 669 C C . ALA A 1 89 ? -1.894 -2.635 5.957 1.00 95.62 89 ALA A C 1
ATOM 671 O O . ALA A 1 89 ? -0.906 -2.346 6.632 1.00 95.62 89 ALA A O 1
ATOM 672 N N . VAL A 1 90 ? -2.278 -3.883 5.712 1.00 96.88 90 VAL A N 1
ATOM 673 C CA . VAL A 1 90 ? -1.536 -5.074 6.112 1.00 96.88 90 VAL A CA 1
ATOM 674 C C . VAL A 1 90 ? -0.959 -5.702 4.860 1.00 96.88 90 VAL A C 1
ATOM 676 O O . VAL A 1 90 ? -1.682 -6.004 3.905 1.00 96.88 90 VAL A O 1
ATOM 679 N N . ARG A 1 91 ? 0.360 -5.861 4.853 1.00 96.06 91 ARG A N 1
ATOM 680 C CA . ARG A 1 91 ? 1.119 -6.360 3.711 1.00 96.06 91 ARG A CA 1
ATOM 681 C C . ARG A 1 91 ? 1.970 -7.546 4.129 1.00 96.06 91 ARG A C 1
ATOM 683 O O . ARG A 1 91 ? 2.514 -7.544 5.227 1.00 96.06 91 ARG A O 1
ATOM 690 N N . ARG A 1 92 ? 2.121 -8.544 3.267 1.00 95.75 92 ARG A N 1
ATOM 691 C CA . ARG A 1 92 ? 3.058 -9.648 3.490 1.00 95.75 92 ARG A CA 1
ATOM 692 C C . ARG A 1 92 ? 4.436 -9.245 2.983 1.00 95.75 92 ARG A C 1
ATOM 694 O O . ARG A 1 92 ? 4.568 -8.826 1.833 1.00 95.75 92 ARG A O 1
ATOM 701 N N . ALA A 1 93 ? 5.449 -9.360 3.838 1.00 92.50 93 ALA A N 1
ATOM 702 C CA . ALA A 1 93 ? 6.826 -9.174 3.411 1.00 92.50 93 ALA A CA 1
ATOM 703 C C . ALA A 1 93 ? 7.203 -10.266 2.385 1.00 92.50 93 ALA A C 1
ATOM 705 O O . ALA A 1 93 ? 6.813 -11.423 2.551 1.00 92.50 93 ALA A O 1
ATOM 706 N N . PRO A 1 94 ? 7.952 -9.933 1.325 1.00 88.88 94 PRO A N 1
ATOM 707 C CA . PRO A 1 94 ? 8.365 -10.904 0.322 1.00 88.88 94 PRO A CA 1
ATOM 708 C C . PRO A 1 94 ? 9.105 -12.094 0.942 1.00 88.88 94 PRO A C 1
ATOM 710 O O . PRO A 1 94 ? 9.977 -11.904 1.789 1.00 88.88 94 PRO A O 1
ATOM 713 N N . GLU A 1 95 ? 8.776 -13.305 0.481 1.00 87.88 95 GLU A N 1
ATOM 714 C CA . GLU A 1 95 ? 9.394 -14.569 0.926 1.00 87.88 95 GLU A CA 1
ATOM 715 C C . GLU A 1 95 ? 9.337 -14.796 2.451 1.00 87.88 95 GLU A C 1
ATOM 717 O O . GLU A 1 95 ? 10.198 -15.460 3.025 1.00 87.88 95 GLU A O 1
ATOM 722 N N . SER A 1 96 ? 8.331 -14.237 3.126 1.00 88.75 96 SER A N 1
ATOM 723 C CA . SER A 1 96 ? 8.154 -14.362 4.570 1.00 88.75 96 SER A CA 1
ATOM 724 C C . SER A 1 96 ? 6.674 -14.372 4.947 1.00 88.75 96 SER A C 1
ATOM 726 O O . SER A 1 96 ? 5.841 -13.780 4.266 1.00 88.75 96 SER A O 1
ATOM 728 N N . ASP A 1 97 ? 6.352 -14.979 6.088 1.00 88.31 97 ASP A N 1
ATOM 729 C CA . ASP A 1 97 ? 5.036 -14.847 6.724 1.00 88.31 97 ASP A CA 1
ATOM 730 C C . ASP A 1 97 ? 4.913 -13.607 7.611 1.00 88.31 97 ASP A C 1
ATOM 732 O O . ASP A 1 97 ? 3.865 -13.343 8.201 1.00 88.31 97 ASP A O 1
ATOM 736 N N . ARG A 1 98 ? 5.973 -12.795 7.684 1.00 93.44 98 ARG A N 1
ATOM 737 C CA . ARG A 1 98 ? 5.942 -11.531 8.407 1.00 93.44 98 ARG A CA 1
ATOM 738 C C . ARG A 1 98 ? 4.949 -10.569 7.757 1.00 93.44 98 ARG A C 1
ATOM 740 O O . ARG A 1 98 ? 5.079 -10.207 6.587 1.00 93.44 98 ARG A O 1
ATOM 747 N N . LEU A 1 99 ? 4.027 -10.067 8.571 1.00 95.19 99 LEU A N 1
ATOM 748 C CA . LEU A 1 99 ? 3.131 -8.982 8.196 1.00 95.19 99 LEU A CA 1
ATOM 749 C C . LEU A 1 99 ? 3.748 -7.622 8.533 1.00 95.19 99 LEU A C 1
ATOM 751 O O . LEU A 1 99 ? 4.268 -7.397 9.628 1.00 95.19 99 LEU A O 1
ATOM 755 N N . VAL A 1 100 ? 3.662 -6.705 7.581 1.00 94.50 100 VAL A N 1
ATOM 756 C CA . VAL A 1 100 ? 4.008 -5.295 7.714 1.00 94.50 100 VAL A CA 1
ATOM 757 C C . VAL A 1 100 ? 2.713 -4.507 7.809 1.00 94.50 100 VAL A C 1
ATOM 759 O O . VAL A 1 100 ? 1.832 -4.623 6.957 1.00 94.50 100 VAL A O 1
ATOM 762 N N . TRP A 1 101 ? 2.608 -3.709 8.864 1.00 95.12 101 TRP A N 1
ATOM 763 C CA . TRP A 1 101 ? 1.442 -2.890 9.156 1.00 95.12 101 TRP A CA 1
ATOM 764 C C . TRP A 1 101 ? 1.791 -1.435 8.907 1.00 95.12 101 TRP A C 1
ATOM 766 O O . TRP A 1 101 ? 2.817 -0.949 9.386 1.00 95.12 101 TRP A O 1
ATOM 776 N N . MET A 1 102 ? 0.930 -0.736 8.181 1.00 94.25 102 MET A N 1
ATOM 777 C CA . MET A 1 102 ? 1.075 0.693 7.962 1.00 94.25 102 MET A CA 1
ATOM 778 C C . MET A 1 102 ? -0.223 1.410 8.275 1.00 94.25 102 MET A C 1
ATOM 780 O O . MET A 1 102 ? -1.284 1.024 7.787 1.00 94.25 102 MET A O 1
ATOM 784 N N . VAL A 1 103 ? -0.117 2.460 9.084 1.00 94.94 103 VAL A N 1
ATOM 785 C CA . VAL A 1 103 ? -1.234 3.326 9.446 1.00 94.94 103 VAL A CA 1
ATOM 786 C C . VAL A 1 103 ? -0.998 4.690 8.817 1.00 94.94 103 VAL A C 1
ATOM 788 O O . VAL A 1 103 ? -0.040 5.384 9.150 1.00 94.94 103 VAL A O 1
ATOM 791 N N . CYS A 1 104 ? -1.885 5.074 7.908 1.00 93.00 104 CYS A N 1
ATOM 792 C CA . CYS A 1 104 ? -1.876 6.377 7.261 1.00 93.00 104 CYS A CA 1
ATOM 793 C C . CYS A 1 104 ? -3.037 7.190 7.822 1.00 93.00 104 CYS A C 1
ATOM 795 O O . CYS A 1 104 ? -4.200 6.833 7.623 1.00 93.00 104 CYS A O 1
ATOM 797 N N . LEU A 1 105 ? -2.727 8.278 8.515 1.00 94.56 105 LEU A N 1
ATOM 798 C CA . LEU A 1 105 ? -3.734 9.188 9.042 1.00 94.56 105 LEU A CA 1
ATOM 799 C C . LEU A 1 105 ? -4.069 10.269 8.015 1.00 94.56 105 LEU A C 1
ATOM 801 O O . LEU A 1 105 ? -3.214 10.686 7.231 1.00 94.56 105 LEU A O 1
ATOM 805 N N . SER A 1 106 ? -5.320 10.721 8.027 1.00 93.81 106 SER A N 1
ATOM 806 C CA . SER A 1 106 ? -5.695 11.946 7.318 1.00 93.81 106 SER A CA 1
ATOM 807 C C . SER A 1 106 ? -4.919 13.144 7.897 1.00 93.81 106 SER A C 1
ATOM 809 O O . SER A 1 106 ? -4.571 13.106 9.079 1.00 93.81 106 SER A O 1
ATOM 811 N N . PRO A 1 107 ? -4.601 14.184 7.100 1.00 91.44 107 PRO A N 1
ATOM 812 C CA . PRO A 1 107 ? -3.698 15.267 7.521 1.00 91.44 107 PRO A CA 1
ATOM 813 C C . PRO A 1 107 ? -4.144 16.045 8.770 1.00 91.44 107 PRO A C 1
ATOM 815 O O . PRO A 1 107 ? -3.320 16.641 9.464 1.00 91.44 107 PRO A O 1
ATOM 818 N N . ASP A 1 108 ? -5.445 16.048 9.043 1.00 93.12 108 ASP A N 1
ATOM 819 C CA . ASP A 1 108 ? -6.100 16.665 10.194 1.00 93.12 108 ASP A CA 1
ATOM 820 C C . ASP A 1 108 ? -5.950 15.854 11.494 1.00 93.12 108 ASP A C 1
ATOM 822 O O . ASP A 1 108 ? -6.094 16.406 12.583 1.00 93.12 108 ASP A O 1
ATOM 826 N N . LEU A 1 109 ? -5.601 14.568 11.406 1.00 95.25 109 LEU A N 1
ATOM 827 C CA . LEU A 1 109 ? -5.474 13.673 12.555 1.00 95.25 109 LEU A CA 1
ATOM 828 C C . LEU A 1 109 ? -4.028 13.592 13.055 1.00 95.25 109 LEU A C 1
ATOM 830 O O . LEU A 1 109 ? -3.068 13.566 12.283 1.00 95.25 109 LEU A O 1
ATOM 834 N N . ARG A 1 110 ? -3.855 13.486 14.377 1.00 94.31 110 ARG A N 1
ATOM 835 C CA . ARG A 1 110 ? -2.537 13.364 15.013 1.00 94.31 110 ARG A CA 1
ATOM 836 C C . ARG A 1 110 ? -2.377 12.015 15.688 1.00 94.31 110 ARG A C 1
ATOM 838 O O . ARG A 1 110 ? -3.132 11.668 16.583 1.00 94.31 110 ARG A O 1
ATOM 845 N N . ALA A 1 111 ? -1.307 11.303 15.343 1.00 91.94 111 ALA A N 1
ATOM 846 C CA . ALA A 1 111 ? -0.970 10.030 15.977 1.00 91.94 111 ALA A CA 1
ATOM 847 C C . ALA A 1 111 ? -0.662 10.163 17.477 1.00 91.94 111 ALA A C 1
ATOM 849 O O . ALA A 1 111 ? -0.626 9.162 18.176 1.00 91.94 111 ALA A O 1
ATOM 850 N N . ALA A 1 112 ? -0.383 11.366 17.987 1.00 94.44 112 ALA A N 1
ATOM 851 C CA . ALA A 1 112 ? -0.185 11.611 19.415 1.00 94.44 112 ALA A CA 1
ATOM 852 C C . ALA A 1 112 ? -1.503 11.729 20.202 1.00 94.44 112 ALA A C 1
ATOM 854 O O . ALA A 1 112 ? -1.465 11.634 21.424 1.00 94.44 112 ALA A O 1
ATOM 855 N N . ASP A 1 113 ? -2.641 11.909 19.525 1.00 96.12 113 ASP A N 1
ATOM 856 C CA . ASP A 1 113 ? -3.951 11.995 20.167 1.00 96.12 113 ASP A CA 1
ATOM 857 C C . ASP A 1 113 ? -4.361 10.613 20.725 1.00 96.12 113 ASP A C 1
ATOM 859 O O . ASP A 1 113 ? -4.455 9.648 19.954 1.00 96.12 113 ASP A O 1
ATOM 863 N N . PRO A 1 114 ? -4.608 10.486 22.045 1.00 96.44 114 PRO A N 1
ATOM 864 C CA . PRO A 1 114 ? -5.020 9.227 22.659 1.00 96.44 114 PRO A CA 1
ATOM 865 C C . PRO A 1 114 ? -6.304 8.633 22.068 1.00 96.44 114 PRO A C 1
ATOM 867 O O . PRO A 1 114 ? -6.403 7.412 21.958 1.00 96.44 114 PRO A O 1
ATOM 870 N N . ALA A 1 115 ? -7.267 9.462 21.651 1.00 95.12 115 ALA A N 1
ATOM 871 C CA . ALA A 1 115 ? -8.516 8.986 21.060 1.00 95.12 115 ALA A CA 1
ATOM 872 C C . ALA A 1 115 ? -8.278 8.371 19.673 1.00 95.12 115 ALA A C 1
ATOM 874 O O . ALA A 1 115 ? -8.808 7.304 19.360 1.00 95.12 115 ALA A O 1
ATOM 875 N 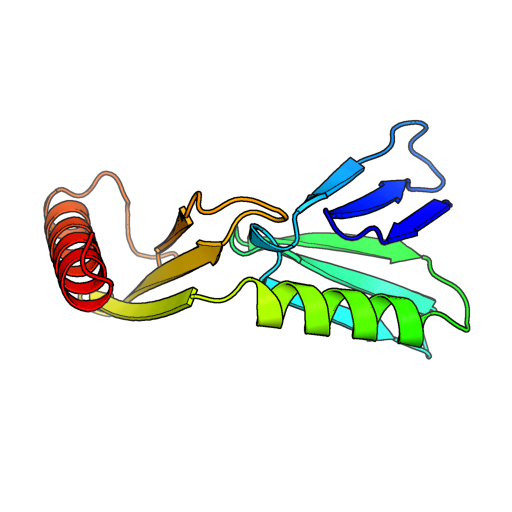N . VAL A 1 116 ? -7.415 8.998 18.865 1.00 96.50 116 VAL A N 1
ATOM 876 C CA . VAL A 1 116 ? -6.989 8.453 17.565 1.00 96.50 116 VAL A CA 1
ATOM 877 C C . VAL A 1 116 ? -6.253 7.129 17.759 1.00 96.50 116 VAL A C 1
ATOM 879 O O . VAL A 1 116 ? -6.545 6.166 17.051 1.00 96.50 116 VAL A O 1
ATOM 882 N N . ARG A 1 117 ? -5.327 7.056 18.728 1.00 96.50 117 ARG A N 1
ATOM 883 C CA . ARG A 1 117 ? -4.599 5.814 19.041 1.00 96.50 117 ARG A CA 1
ATOM 884 C C . ARG A 1 117 ? -5.545 4.685 19.423 1.00 96.50 117 ARG A C 1
ATOM 886 O O . ARG A 1 117 ? -5.460 3.622 18.824 1.00 96.50 117 ARG A O 1
ATOM 893 N N . ALA A 1 118 ? -6.480 4.935 20.339 1.00 97.06 118 ALA A N 1
ATOM 894 C CA . ALA A 1 118 ? -7.427 3.923 20.797 1.00 97.06 118 ALA A CA 1
ATOM 895 C C . ALA A 1 118 ? -8.256 3.330 19.642 1.00 97.06 118 ALA A C 1
ATOM 897 O O . ALA A 1 118 ? -8.402 2.113 19.552 1.00 97.06 118 ALA A O 1
ATOM 898 N N . LEU A 1 119 ? -8.745 4.172 18.723 1.00 97.31 119 LEU A N 1
ATOM 899 C CA . LEU A 1 119 ? -9.512 3.724 17.553 1.00 97.31 119 LEU A CA 1
ATOM 900 C C . LEU A 1 119 ? -8.665 2.912 16.565 1.00 97.31 119 LEU A C 1
ATOM 902 O O . LEU A 1 119 ? -9.134 1.917 16.012 1.00 97.31 119 LEU A O 1
ATOM 906 N N . VAL A 1 120 ? -7.416 3.325 16.335 1.00 96.94 120 VAL A N 1
ATOM 907 C CA . VAL A 1 120 ? -6.484 2.584 15.475 1.00 96.94 120 VAL A CA 1
ATOM 908 C C . VAL A 1 120 ? -6.122 1.239 16.100 1.00 96.94 120 VAL A C 1
ATOM 910 O O . VAL A 1 120 ? -6.140 0.230 15.399 1.00 96.94 120 VAL A O 1
ATOM 913 N N . ASP A 1 121 ? -5.836 1.204 17.400 1.00 97.19 121 ASP A N 1
ATOM 914 C CA . ASP A 1 121 ? -5.469 -0.017 18.120 1.00 97.19 121 ASP A CA 1
ATOM 915 C C . ASP A 1 121 ? -6.628 -1.023 18.154 1.00 97.19 121 ASP A C 1
ATOM 917 O O . ASP A 1 121 ? -6.409 -2.220 17.958 1.00 97.19 121 ASP A O 1
ATOM 921 N N . GLU A 1 122 ? -7.865 -0.546 18.333 1.00 97.50 122 GLU A N 1
ATOM 922 C CA . GLU A 1 122 ? -9.075 -1.368 18.213 1.00 97.50 122 GLU A CA 1
ATOM 923 C C . GLU A 1 122 ? -9.176 -2.005 16.827 1.00 97.50 122 GLU A C 1
ATOM 925 O O . GLU A 1 122 ? -9.316 -3.221 16.697 1.00 97.50 122 GLU A O 1
ATOM 930 N N . ALA A 1 123 ? -9.028 -1.197 15.777 1.00 97.44 123 ALA A N 1
ATOM 931 C CA . ALA A 1 123 ? -9.098 -1.689 14.410 1.00 97.44 123 ALA A CA 1
ATOM 932 C C . ALA A 1 123 ? -7.960 -2.669 14.082 1.00 97.44 123 ALA A C 1
ATOM 934 O O . ALA A 1 123 ? -8.194 -3.671 13.411 1.00 97.44 123 ALA A O 1
ATOM 935 N N . ILE A 1 124 ? -6.740 -2.435 14.580 1.00 97.44 124 ILE A N 1
ATOM 936 C CA . ILE A 1 124 ? -5.632 -3.392 14.446 1.00 97.44 124 ILE A CA 1
ATOM 937 C C . ILE A 1 124 ? -5.993 -4.718 15.119 1.00 97.44 124 ILE A C 1
ATOM 939 O O . ILE A 1 124 ? -5.740 -5.774 14.539 1.00 97.44 124 ILE A O 1
ATOM 943 N N . ARG A 1 125 ? -6.589 -4.685 16.316 1.00 97.69 125 ARG A N 1
ATOM 944 C CA . ARG A 1 125 ? -7.006 -5.899 17.026 1.00 97.69 125 ARG A CA 1
ATOM 945 C C . ARG A 1 125 ? -8.086 -6.659 16.264 1.00 97.69 125 ARG A C 1
ATOM 947 O O . ARG A 1 125 ? -7.963 -7.870 16.128 1.00 97.69 125 ARG A O 1
ATOM 954 N N . ALA A 1 126 ? -9.080 -5.961 15.720 1.00 97.25 126 ALA A N 1
ATOM 955 C CA . ALA A 1 126 ? -10.115 -6.571 14.889 1.00 97.25 126 ALA A CA 1
ATOM 956 C C . ALA A 1 126 ? -9.512 -7.268 13.657 1.00 97.25 126 ALA A C 1
ATOM 958 O O . ALA A 1 126 ? -9.777 -8.441 13.422 1.00 97.25 126 ALA A O 1
ATOM 959 N N . ILE A 1 127 ? -8.599 -6.598 12.941 1.00 97.19 127 ILE A N 1
ATOM 960 C CA . ILE A 1 127 ? -7.926 -7.195 11.777 1.00 97.19 127 ILE A CA 1
ATOM 961 C C . ILE A 1 127 ? -7.104 -8.426 1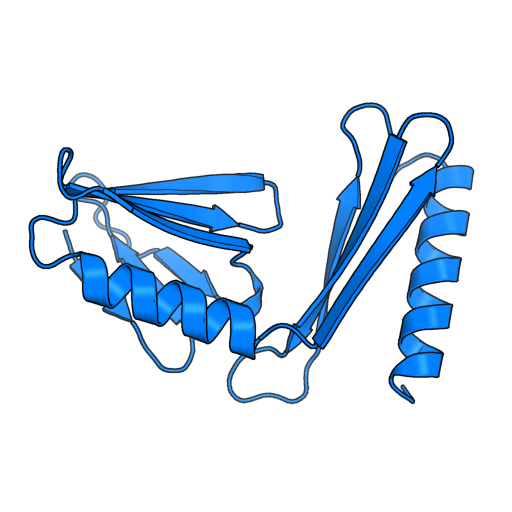2.181 1.00 97.19 127 ILE A C 1
ATOM 963 O O . ILE A 1 127 ? -7.054 -9.400 11.441 1.00 97.19 127 ILE A O 1
ATOM 967 N N . ARG A 1 128 ? -6.442 -8.406 13.343 1.00 96.50 128 ARG A N 1
ATOM 968 C CA . ARG A 1 128 ? -5.699 -9.571 13.845 1.00 96.50 128 ARG A CA 1
ATOM 969 C C . ARG A 1 128 ? -6.611 -10.770 14.095 1.00 96.50 128 ARG A C 1
ATOM 971 O O . ARG A 1 128 ? -6.295 -11.858 13.627 1.00 96.50 128 ARG A O 1
ATOM 978 N N . VAL A 1 129 ? -7.760 -10.546 14.733 1.00 97.31 129 VAL A N 1
ATOM 979 C CA . VAL A 1 129 ? -8.784 -11.581 14.938 1.00 97.31 129 VAL A CA 1
ATOM 980 C C . VAL A 1 129 ? -9.265 -12.143 13.598 1.00 97.31 129 VAL A C 1
ATOM 982 O O . VAL A 1 129 ? -9.272 -13.359 13.431 1.00 97.31 129 VAL A O 1
ATOM 985 N N . ASP A 1 130 ? -9.574 -11.282 12.624 1.00 95.50 130 ASP A N 1
ATOM 986 C CA . ASP A 1 130 ? -10.016 -11.700 11.285 1.00 95.50 130 ASP A CA 1
ATOM 987 C C . ASP A 1 130 ? -8.947 -12.515 10.536 1.00 95.50 130 ASP A C 1
ATOM 989 O O . ASP A 1 130 ? -9.264 -13.428 9.774 1.00 95.50 130 ASP A O 1
ATOM 993 N N . LEU A 1 131 ? -7.669 -12.193 10.753 1.00 94.12 131 LEU A N 1
ATOM 994 C CA . LEU A 1 131 ? -6.529 -12.912 10.181 1.00 94.12 131 LEU A CA 1
ATOM 995 C C . LEU A 1 131 ? -6.117 -14.153 10.994 1.00 94.12 131 LEU A C 1
ATOM 997 O O . LEU A 1 131 ? -5.250 -14.898 10.538 1.00 94.12 131 LEU A O 1
ATOM 1001 N N . GLY A 1 132 ? -6.715 -14.380 12.167 1.00 94.69 132 GLY A N 1
ATOM 1002 C CA . GLY A 1 132 ? -6.401 -15.499 13.056 1.00 94.69 132 GLY A CA 1
ATOM 1003 C C . GLY A 1 132 ? -5.019 -15.422 13.719 1.00 94.69 132 GLY A C 1
ATOM 1004 O O . GLY A 1 132 ? -4.393 -16.466 13.909 1.00 94.69 132 GLY A O 1
ATOM 1005 N N . ILE A 1 133 ? -4.529 -14.215 14.037 1.00 90.44 133 ILE A N 1
ATOM 1006 C CA . ILE A 1 133 ? -3.195 -13.956 14.631 1.00 90.44 133 ILE A CA 1
ATOM 1007 C C . ILE A 1 133 ? -3.230 -13.073 15.882 1.00 90.44 133 ILE A C 1
ATOM 1009 O O . ILE A 1 133 ? -4.259 -12.412 16.135 1.00 90.44 133 ILE A O 1
#